Protein AF-A0A4R4ZH90-F1 (afdb_monomer)

Radius of gyration: 15.87 Å; Cα contacts (8 Å, |Δi|>4): 261; chains: 1; bounding box: 41×36×39 Å

Foldseek 3Di:
DVVCVQLVPDQFAAADPVDPPPRVRTDDDQVSLVSVLCCLVPPDDPVSSCVQQVVQQVDDQADLLQDGQCFQCNVQHDDDKRKDKDKADQFQHAPDGPDDDHDRDDDHSPPQWIKIWMWIDHPNDTQTDTDTHHHPQHPVNVRVVNSVVSNVVVVVVD

Sequence (158 aa):
GRMVRRAGLRETGPPPADKPGFWGYTALSAEDVVRTYRYLLEKAPKGHREFVLAQLRKSTRCGTDGFDQTFGIPRALERPWAVKQGWSGFGDVPAVPCRGNVRAASAPLGIGRPVLHTTGLVGERIVVVLTLQPAGTPFGVASARLTALTKQVDRAAG

Structure (mmCIF, N/CA/C/O backbone):
data_AF-A0A4R4ZH90-F1
#
_entry.id   AF-A0A4R4ZH90-F1
#
loop_
_atom_site.group_PDB
_atom_site.id
_atom_site.type_symbol
_atom_site.label_atom_id
_atom_site.label_alt_id
_atom_site.label_comp_id
_atom_site.label_asym_id
_atom_site.label_entity_id
_atom_site.label_seq_id
_atom_site.pdbx_PDB_ins_code
_atom_site.Cartn_x
_atom_site.Cartn_y
_atom_site.Cartn_z
_atom_site.occupancy
_atom_site.B_iso_or_equiv
_atom_site.auth_seq_id
_atom_site.auth_comp_id
_atom_site.auth_asym_id
_atom_site.auth_atom_id
_atom_site.pdbx_PDB_model_num
ATOM 1 N N . GLY A 1 1 ? 0.539 -17.268 13.640 1.00 79.94 1 GLY A N 1
ATOM 2 C CA . GLY A 1 1 ? 1.270 -16.248 14.434 1.00 79.94 1 GLY A CA 1
ATOM 3 C C . GLY A 1 1 ? 0.339 -15.476 15.365 1.00 79.94 1 GLY A C 1
ATOM 4 O O . GLY A 1 1 ? -0.865 -15.478 15.141 1.00 79.94 1 GLY A O 1
ATOM 5 N N . ARG A 1 2 ? 0.863 -14.806 16.407 1.00 90.75 2 ARG A N 1
ATOM 6 C CA . ARG A 1 2 ? 0.053 -14.061 17.405 1.00 90.75 2 ARG A CA 1
ATOM 7 C C . ARG A 1 2 ? -0.922 -13.063 16.764 1.00 90.75 2 ARG A C 1
ATOM 9 O O . ARG A 1 2 ? -2.088 -13.031 17.144 1.00 90.75 2 ARG A O 1
ATOM 16 N N . MET A 1 3 ? -0.449 -12.277 15.795 1.00 92.88 3 MET A N 1
ATOM 17 C CA . MET A 1 3 ? -1.271 -11.256 15.133 1.00 92.88 3 MET A CA 1
ATOM 18 C C . MET A 1 3 ? -2.293 -11.835 14.156 1.00 92.88 3 MET A C 1
ATOM 20 O O . MET A 1 3 ? -3.393 -11.304 14.102 1.00 92.88 3 MET A O 1
ATOM 24 N N . VAL A 1 4 ? -1.988 -12.958 13.492 1.00 94.31 4 VAL A N 1
ATOM 25 C CA . VAL A 1 4 ? -2.953 -13.687 12.645 1.00 94.31 4 VAL A CA 1
ATOM 26 C C . VAL A 1 4 ? -4.233 -13.972 13.432 1.00 94.31 4 VAL A C 1
ATOM 28 O O . VAL A 1 4 ? -5.314 -13.578 13.016 1.00 94.31 4 VAL A O 1
ATOM 31 N N . ARG A 1 5 ? -4.108 -14.532 14.643 1.00 94.75 5 ARG A N 1
ATOM 32 C CA . ARG A 1 5 ? -5.268 -14.791 15.510 1.00 94.75 5 ARG A CA 1
ATOM 33 C C . ARG A 1 5 ? -5.933 -13.509 16.017 1.00 94.75 5 ARG A C 1
ATOM 35 O O . ARG A 1 5 ? -7.151 -13.408 15.979 1.00 94.75 5 ARG A O 1
ATOM 42 N N . ARG A 1 6 ? -5.152 -12.526 16.486 1.00 95.31 6 ARG A N 1
ATOM 43 C CA . ARG A 1 6 ? -5.699 -11.283 17.073 1.00 95.31 6 ARG A CA 1
ATOM 44 C C . ARG A 1 6 ? -6.473 -10.423 16.069 1.00 95.31 6 ARG A C 1
ATOM 46 O O . ARG A 1 6 ? -7.489 -9.847 16.440 1.00 95.31 6 ARG A O 1
ATOM 53 N N . ALA A 1 7 ? -5.995 -10.334 14.830 1.00 96.25 7 ALA A N 1
ATOM 54 C CA . ALA A 1 7 ? -6.637 -9.564 13.766 1.00 96.25 7 ALA A CA 1
ATOM 55 C C . ALA A 1 7 ? -7.601 -10.406 12.905 1.00 96.25 7 ALA A C 1
ATOM 57 O O . ALA A 1 7 ? -8.254 -9.862 12.021 1.00 96.25 7 ALA A O 1
ATOM 58 N N . GLY A 1 8 ? -7.722 -11.712 13.174 1.00 96.62 8 GLY A N 1
ATOM 59 C CA . GLY A 1 8 ? -8.619 -12.611 12.442 1.00 96.62 8 GLY A CA 1
ATOM 60 C C . GLY A 1 8 ? -8.186 -12.885 11.000 1.00 96.62 8 GLY A C 1
ATOM 61 O O . GLY A 1 8 ? -9.043 -13.122 10.155 1.00 96.62 8 GLY A O 1
ATOM 62 N N . LEU A 1 9 ? -6.883 -12.820 10.720 1.00 97.06 9 LEU A N 1
ATOM 63 C CA . LEU A 1 9 ? -6.314 -13.038 9.389 1.00 97.06 9 LEU A CA 1
ATOM 64 C C . LEU A 1 9 ? -6.454 -14.514 8.997 1.00 97.06 9 LEU A C 1
ATOM 66 O O . LEU A 1 9 ? -6.219 -15.392 9.832 1.00 97.06 9 LEU A O 1
ATOM 70 N N . ARG A 1 10 ? -6.838 -14.781 7.749 1.00 95.69 10 ARG A N 1
ATOM 71 C CA . ARG A 1 10 ? -7.135 -16.137 7.254 1.00 95.69 10 ARG A CA 1
ATOM 72 C C . ARG A 1 10 ? -6.174 -16.620 6.177 1.00 95.69 10 ARG A C 1
ATOM 74 O O . ARG A 1 10 ? -5.925 -17.814 6.087 1.00 95.69 10 ARG A O 1
ATOM 81 N N . GLU A 1 11 ? -5.639 -15.700 5.390 1.00 95.44 11 GLU A N 1
ATOM 82 C CA . GLU A 1 11 ? -4.850 -15.978 4.187 1.00 95.44 11 GLU A CA 1
ATOM 83 C C . GLU A 1 11 ? -3.385 -15.541 4.355 1.00 95.44 11 GLU A C 1
ATOM 85 O O . GLU A 1 11 ? -2.517 -15.908 3.567 1.00 95.44 11 GLU A O 1
ATOM 90 N N . THR A 1 12 ? -3.089 -14.786 5.415 1.00 93.88 12 THR A N 1
ATOM 91 C CA . THR A 1 12 ? -1.740 -14.340 5.757 1.00 93.88 12 THR A CA 1
ATOM 92 C C . THR A 1 12 ? -0.879 -15.521 6.197 1.00 93.88 12 THR A C 1
ATOM 94 O O . THR A 1 12 ? -1.092 -16.100 7.269 1.00 93.88 12 THR A O 1
ATOM 97 N N . GLY A 1 13 ? 0.131 -15.840 5.392 1.00 90.25 13 GLY A N 1
ATOM 98 C CA . GLY A 1 13 ? 1.071 -16.936 5.624 1.00 90.25 13 GLY A CA 1
ATOM 99 C C . GLY A 1 13 ? 2.467 -16.439 6.007 1.00 90.25 13 GLY A C 1
ATOM 100 O O . GLY A 1 13 ? 2.836 -15.320 5.649 1.00 90.25 13 GLY A O 1
ATOM 101 N N . PRO A 1 14 ? 3.269 -17.241 6.732 1.00 89.69 14 PRO A N 1
ATOM 102 C CA . PRO A 1 14 ? 4.675 -16.912 6.955 1.00 89.69 14 PRO A CA 1
ATOM 103 C C . PRO A 1 14 ? 5.440 -16.839 5.616 1.00 89.69 14 PRO A C 1
ATOM 105 O O . PRO A 1 14 ? 4.948 -17.341 4.603 1.00 89.69 14 PRO A O 1
ATOM 108 N N . PRO A 1 15 ? 6.654 -16.258 5.600 1.00 86.31 15 PRO A N 1
ATOM 109 C CA . PRO A 1 15 ? 7.571 -16.409 4.474 1.00 86.31 15 PRO A CA 1
ATOM 110 C C . PRO A 1 15 ? 7.774 -17.885 4.088 1.00 86.31 15 PRO A C 1
ATOM 112 O O . PRO A 1 15 ? 7.621 -18.756 4.953 1.00 86.31 15 PRO A O 1
ATOM 115 N N . PRO A 1 16 ? 8.157 -18.174 2.828 1.00 85.56 16 PRO A N 1
ATOM 116 C CA . PRO A 1 16 ? 8.507 -19.521 2.390 1.00 85.56 16 PRO A CA 1
ATOM 117 C C . PRO A 1 16 ? 9.479 -20.215 3.352 1.00 85.56 16 PRO A C 1
ATOM 119 O O . PRO A 1 16 ? 10.396 -19.586 3.883 1.00 85.56 16 PRO A O 1
ATOM 122 N N . ALA A 1 17 ? 9.273 -21.515 3.584 1.00 87.81 17 ALA A N 1
ATOM 123 C CA . ALA A 1 17 ? 10.033 -22.282 4.574 1.00 87.81 17 ALA A CA 1
ATOM 124 C C . ALA A 1 17 ? 11.541 -22.346 4.265 1.00 87.81 17 ALA A C 1
ATOM 126 O O . ALA A 1 17 ? 12.351 -22.418 5.183 1.00 87.81 17 ALA A O 1
ATOM 127 N N . ASP A 1 18 ? 11.911 -22.266 2.985 1.00 88.31 18 ASP A N 1
ATOM 128 C CA . ASP A 1 18 ? 13.291 -22.192 2.493 1.00 88.31 18 ASP A CA 1
ATOM 129 C C . ASP A 1 18 ? 13.925 -20.796 2.663 1.00 88.31 18 ASP A C 1
ATOM 131 O O . ASP A 1 18 ? 15.111 -20.619 2.392 1.00 88.31 18 ASP A O 1
ATOM 135 N N . LYS A 1 19 ? 13.153 -19.794 3.109 1.00 81.94 19 LYS A N 1
ATOM 136 C CA . LYS A 1 19 ? 13.592 -18.406 3.336 1.00 81.94 19 LYS A CA 1
ATOM 137 C C . LYS A 1 19 ? 13.142 -17.889 4.711 1.00 81.94 19 LYS A C 1
ATOM 139 O O . LYS A 1 19 ? 12.425 -16.882 4.802 1.00 81.94 19 LYS A O 1
ATOM 144 N N . PRO A 1 20 ? 13.551 -18.542 5.814 1.00 79.56 20 PRO A N 1
ATOM 145 C CA . PRO A 1 20 ? 13.201 -18.085 7.152 1.00 79.56 20 PRO A CA 1
ATOM 146 C C . PRO A 1 20 ? 13.744 -16.668 7.395 1.00 79.56 20 PRO A C 1
ATOM 148 O O . PRO A 1 20 ? 14.853 -16.328 6.994 1.00 79.56 20 PRO A O 1
ATOM 151 N N . GLY A 1 21 ? 12.946 -15.812 8.035 1.00 81.31 21 GLY A N 1
ATOM 152 C CA . GLY A 1 21 ? 13.322 -14.421 8.327 1.00 81.31 21 GLY A CA 1
ATOM 153 C C . GLY A 1 21 ? 13.081 -13.417 7.190 1.00 81.31 21 GLY A C 1
ATOM 154 O O . GLY A 1 21 ? 13.083 -12.213 7.449 1.00 81.31 21 GLY A O 1
ATOM 155 N N . PHE A 1 22 ? 12.765 -13.868 5.969 1.00 82.50 22 PHE A N 1
ATOM 156 C CA . PHE A 1 22 ? 12.420 -12.995 4.838 1.00 82.50 22 PHE A CA 1
ATOM 157 C C . PHE A 1 22 ? 10.975 -12.496 4.942 1.00 82.50 22 PHE A C 1
ATOM 159 O O . PHE A 1 22 ? 10.122 -12.791 4.113 1.00 82.50 22 PHE A O 1
ATOM 166 N N . TRP A 1 23 ? 10.678 -11.717 5.982 1.00 82.88 23 TRP A N 1
ATOM 167 C CA . TRP A 1 23 ? 9.332 -11.214 6.284 1.00 82.88 23 TRP A CA 1
ATOM 168 C C . TRP A 1 23 ? 8.673 -10.455 5.119 1.00 82.88 23 TRP A C 1
ATOM 170 O O . TRP A 1 23 ? 7.447 -10.446 5.031 1.00 82.88 23 TRP A O 1
ATOM 180 N N . GLY A 1 24 ? 9.451 -9.881 4.192 1.00 80.38 24 GLY A N 1
ATOM 181 C CA . GLY A 1 24 ? 8.934 -9.272 2.959 1.00 80.38 24 GLY A CA 1
ATOM 182 C C . GLY A 1 24 ? 8.211 -10.251 2.020 1.00 80.38 24 GLY A C 1
ATOM 183 O O . GLY A 1 24 ? 7.477 -9.815 1.143 1.00 80.38 24 GLY A O 1
ATOM 184 N N . TYR A 1 25 ? 8.381 -11.560 2.225 1.00 84.31 25 TYR A N 1
ATOM 185 C CA . TYR A 1 25 ? 7.766 -12.643 1.451 1.00 84.31 25 TYR A CA 1
ATOM 186 C C . TYR A 1 25 ? 6.533 -13.222 2.160 1.00 84.31 25 TYR A C 1
ATOM 188 O O . TYR A 1 25 ? 6.005 -14.252 1.746 1.00 84.31 25 TYR A O 1
ATOM 196 N N . THR A 1 26 ? 6.093 -12.597 3.255 1.00 88.81 26 THR A N 1
ATOM 197 C CA . THR A 1 26 ? 4.833 -12.944 3.9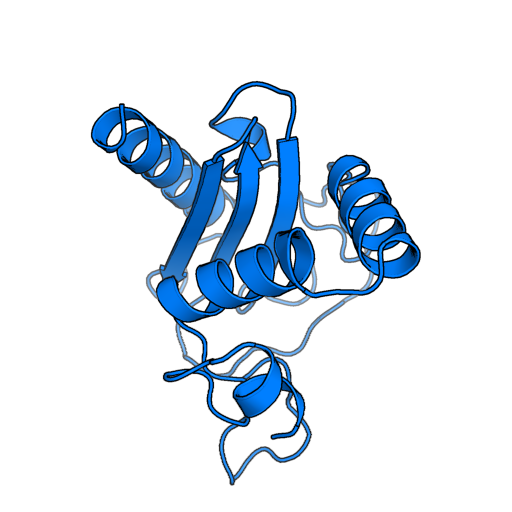23 1.00 88.81 26 THR A CA 1
ATOM 198 C C . THR A 1 26 ? 3.709 -12.869 2.895 1.00 88.81 26 THR A C 1
ATOM 200 O O . THR A 1 26 ? 3.483 -11.813 2.300 1.00 88.81 26 THR A O 1
ATOM 203 N N . ALA A 1 27 ? 3.007 -13.981 2.683 1.00 89.31 27 ALA A N 1
ATOM 204 C CA . ALA A 1 27 ? 1.840 -13.992 1.815 1.00 89.31 27 ALA A CA 1
ATOM 205 C C . ALA A 1 27 ? 0.748 -13.109 2.431 1.00 89.31 27 ALA A C 1
ATOM 207 O O . ALA A 1 27 ? 0.504 -13.176 3.637 1.00 89.31 27 ALA A O 1
ATOM 208 N N . LEU A 1 28 ? 0.097 -12.288 1.610 1.00 90.94 28 LEU A N 1
ATOM 209 C CA . LEU A 1 28 ? -1.001 -11.421 2.024 1.00 90.94 28 LEU A CA 1
ATOM 210 C C . LEU A 1 28 ? -2.144 -11.474 1.011 1.00 90.94 28 LEU A C 1
ATOM 212 O O . LEU A 1 28 ? -1.929 -11.746 -0.170 1.00 90.94 28 LEU A O 1
ATOM 216 N N . SER A 1 29 ? -3.342 -11.129 1.470 1.00 96.25 29 SER A N 1
ATOM 217 C CA . SER A 1 29 ? -4.509 -10.918 0.622 1.00 96.25 29 SER A CA 1
ATOM 218 C C . SER A 1 29 ? -5.136 -9.555 0.872 1.00 96.25 29 SER A C 1
ATOM 220 O O . SER A 1 29 ? -4.896 -8.916 1.901 1.00 96.25 29 SER A O 1
ATOM 222 N N . ALA A 1 30 ? -5.966 -9.101 -0.069 1.00 97.25 30 ALA A N 1
ATOM 223 C CA . ALA A 1 30 ? -6.678 -7.843 0.103 1.00 97.25 30 ALA A CA 1
ATOM 224 C C . ALA A 1 30 ? -7.624 -7.898 1.316 1.00 97.25 30 ALA A C 1
ATOM 226 O O . ALA A 1 30 ? -7.689 -6.941 2.088 1.00 97.25 30 ALA A O 1
ATOM 227 N N . GLU A 1 31 ? -8.294 -9.035 1.527 1.00 98.06 31 GLU A N 1
ATOM 228 C CA . GLU A 1 31 ? -9.212 -9.229 2.650 1.00 98.06 31 GLU A CA 1
ATOM 229 C C . GLU A 1 31 ? -8.487 -9.143 4.001 1.00 98.06 31 GLU A C 1
ATOM 231 O O . GLU A 1 31 ? -8.946 -8.456 4.914 1.00 98.06 31 GLU A O 1
ATOM 236 N N . ASP A 1 32 ? -7.316 -9.765 4.135 1.00 98.25 32 ASP A N 1
ATOM 237 C CA . ASP A 1 32 ? -6.548 -9.725 5.381 1.00 98.25 32 ASP A CA 1
ATOM 238 C C . ASP A 1 32 ? -5.923 -8.355 5.664 1.00 98.25 32 ASP A C 1
ATOM 240 O O . ASP A 1 32 ? -5.829 -7.932 6.824 1.00 98.25 32 ASP A O 1
ATOM 244 N N . VAL A 1 33 ? -5.553 -7.605 4.624 1.00 98.00 33 VAL A N 1
ATOM 245 C CA . VAL A 1 33 ? -5.158 -6.202 4.794 1.00 98.00 33 VAL A CA 1
ATOM 246 C C . VAL A 1 33 ? -6.350 -5.382 5.300 1.00 98.00 33 VAL A C 1
ATOM 248 O O . VAL A 1 33 ? -6.192 -4.616 6.254 1.00 98.00 33 VAL A O 1
ATOM 251 N N . VAL A 1 34 ? -7.558 -5.581 4.756 1.00 98.31 34 VAL A N 1
ATOM 252 C CA . VAL A 1 34 ? -8.781 -4.939 5.276 1.00 98.31 34 VAL A CA 1
ATOM 253 C C . VAL A 1 34 ? -9.020 -5.318 6.740 1.00 98.31 34 VAL A C 1
ATOM 255 O O . VAL A 1 34 ? -9.253 -4.436 7.568 1.00 98.31 34 VAL A O 1
ATOM 258 N N . ARG A 1 35 ? -8.903 -6.603 7.100 1.00 98.50 35 ARG A N 1
ATOM 259 C CA . ARG A 1 35 ? -9.022 -7.069 8.495 1.00 98.50 35 ARG A CA 1
ATOM 260 C C . ARG A 1 35 ? -7.992 -6.420 9.416 1.00 98.50 35 ARG A C 1
ATOM 262 O O . ARG A 1 35 ? -8.316 -6.088 10.554 1.00 98.50 35 ARG A O 1
ATOM 269 N N . THR A 1 36 ? -6.780 -6.176 8.924 1.00 97.94 36 THR A N 1
ATOM 270 C CA . THR A 1 36 ? -5.741 -5.461 9.677 1.00 97.94 36 THR A CA 1
ATOM 271 C C . THR A 1 36 ? -6.148 -4.015 9.966 1.00 97.94 36 THR A C 1
ATOM 273 O O . THR A 1 36 ? -6.031 -3.572 11.111 1.00 97.94 36 THR A O 1
ATOM 276 N N . TYR A 1 37 ? -6.683 -3.289 8.976 1.00 98.31 37 TYR A N 1
ATOM 277 C CA . TYR A 1 37 ? -7.223 -1.941 9.196 1.00 98.31 37 TYR A CA 1
ATOM 278 C C . TYR A 1 37 ? -8.427 -1.949 10.145 1.00 98.31 37 TYR A C 1
ATOM 280 O O . TYR A 1 37 ? -8.473 -1.120 11.049 1.00 98.31 37 TYR A O 1
ATOM 288 N N . ARG A 1 38 ? -9.353 -2.908 10.019 1.00 98.38 38 ARG A N 1
ATOM 289 C CA . ARG A 1 38 ? -10.479 -3.060 10.961 1.00 98.38 38 ARG A CA 1
ATOM 290 C C . ARG A 1 38 ? -10.002 -3.320 12.385 1.00 98.38 38 ARG A C 1
ATOM 292 O O . ARG A 1 38 ? -10.430 -2.637 13.305 1.00 98.38 38 ARG A O 1
ATOM 299 N N . TYR A 1 39 ? -9.042 -4.225 12.580 1.00 98.38 39 TYR A N 1
ATOM 300 C CA . TYR A 1 39 ? -8.428 -4.438 13.892 1.00 98.38 39 TYR A CA 1
ATOM 301 C C . TYR A 1 39 ? -7.824 -3.141 14.447 1.00 98.38 39 TYR A C 1
ATOM 303 O O . TYR A 1 39 ? -8.054 -2.809 15.610 1.00 98.38 39 TYR A O 1
ATOM 311 N N . LEU A 1 40 ? -7.076 -2.397 13.626 1.00 98.00 40 LEU A N 1
ATOM 312 C CA . LEU A 1 40 ? -6.493 -1.118 14.028 1.00 98.00 40 LEU A CA 1
ATOM 313 C C . LEU A 1 40 ? -7.570 -0.110 14.447 1.00 98.00 40 LEU A C 1
ATOM 315 O O . LEU A 1 40 ? -7.396 0.580 15.447 1.00 98.00 40 LEU A O 1
ATOM 319 N N . LEU A 1 41 ? -8.659 -0.021 13.685 1.00 98.06 41 LEU A N 1
ATOM 320 C CA . LEU A 1 41 ? -9.730 0.944 13.899 1.00 98.06 41 LEU A CA 1
ATOM 321 C C . LEU A 1 41 ? -10.625 0.590 15.084 1.00 98.06 41 LEU A C 1
ATOM 323 O O . LEU A 1 41 ? -11.009 1.485 15.829 1.00 98.06 41 LEU A O 1
ATOM 327 N N . GLU A 1 42 ? -10.930 -0.686 15.279 1.00 97.69 42 GLU A N 1
ATOM 328 C CA . GLU A 1 42 ? -11.998 -1.127 16.180 1.00 97.69 42 GLU A CA 1
ATOM 329 C C . GLU A 1 42 ? -11.470 -1.737 17.483 1.00 97.69 42 GLU A C 1
ATOM 331 O O . GLU A 1 42 ? -12.140 -1.667 18.508 1.00 97.69 42 GLU A O 1
ATOM 336 N N . LYS A 1 43 ? -10.281 -2.358 17.459 1.00 98.06 43 LYS A N 1
ATOM 337 C CA . LYS A 1 43 ? -9.813 -3.236 18.549 1.00 98.06 43 LYS A CA 1
ATOM 338 C C . LYS A 1 43 ? -8.466 -2.843 19.144 1.00 98.06 43 LYS A C 1
ATOM 340 O O . LYS A 1 43 ? -8.185 -3.187 20.291 1.00 98.06 43 LYS A O 1
ATOM 345 N N . ALA A 1 44 ? -7.599 -2.176 18.385 1.00 97.69 44 ALA A N 1
ATOM 346 C CA . ALA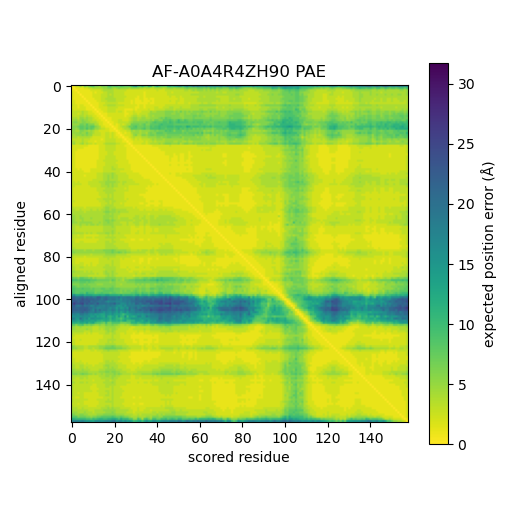 A 1 44 ? -6.300 -1.759 18.895 1.00 97.69 44 ALA A CA 1
ATOM 347 C C . ALA A 1 44 ? -6.453 -0.698 20.005 1.00 97.69 44 ALA A C 1
ATOM 349 O O . ALA A 1 44 ? -7.361 0.133 19.934 1.00 97.69 44 ALA A O 1
ATOM 350 N N . PRO A 1 45 ? -5.545 -0.663 21.003 1.00 98.06 45 PRO A N 1
ATOM 351 C CA . PRO A 1 45 ? -5.527 0.407 21.996 1.00 98.06 45 PRO A CA 1
ATOM 352 C C . PRO A 1 45 ? -5.530 1.786 21.331 1.00 98.06 45 PRO A C 1
ATOM 354 O O . PRO A 1 45 ? -4.790 2.010 20.368 1.00 98.06 45 PRO A O 1
ATOM 357 N N . LYS A 1 46 ? -6.333 2.718 21.862 1.00 98.12 46 LYS A N 1
ATOM 358 C CA . LYS A 1 46 ? -6.567 4.046 21.267 1.00 98.12 46 LYS A CA 1
ATOM 359 C C . LYS A 1 46 ? -5.266 4.759 20.879 1.00 98.12 46 LYS A C 1
ATOM 361 O O . LYS A 1 46 ? -5.144 5.188 19.736 1.00 98.12 46 LYS A O 1
ATOM 366 N N . GLY A 1 47 ? -4.276 4.790 21.775 1.00 98.50 47 GLY A N 1
ATOM 367 C CA . GLY A 1 47 ? -2.982 5.428 21.506 1.00 98.50 47 GLY A CA 1
ATOM 368 C C . GLY A 1 47 ? -2.207 4.794 20.343 1.00 98.50 47 GLY A C 1
ATOM 369 O O . GLY A 1 47 ? -1.597 5.505 19.551 1.00 98.50 47 GLY A O 1
ATOM 370 N N . HIS A 1 48 ? -2.279 3.469 20.165 1.00 98.12 48 HIS A N 1
ATOM 371 C CA . HIS A 1 48 ? -1.645 2.794 19.025 1.00 98.12 48 HIS A CA 1
ATOM 372 C C . HIS A 1 48 ? -2.357 3.126 17.713 1.00 98.12 48 HIS A C 1
ATOM 374 O O . HIS A 1 48 ? -1.702 3.420 16.714 1.00 98.12 48 HIS A O 1
ATOM 380 N N . ARG A 1 49 ? -3.697 3.104 17.718 1.00 98.31 49 ARG A N 1
ATOM 381 C CA . ARG A 1 49 ? -4.515 3.494 16.563 1.00 98.31 49 ARG A CA 1
ATOM 382 C C . ARG A 1 49 ? -4.191 4.917 16.125 1.00 98.31 49 ARG A C 1
ATOM 384 O O . ARG A 1 49 ? -3.908 5.149 14.953 1.00 98.31 49 ARG A O 1
ATOM 391 N N . GLU A 1 50 ? -4.198 5.855 17.064 1.00 98.38 50 GLU A N 1
ATOM 392 C CA . GLU A 1 50 ? -3.920 7.267 16.797 1.00 98.38 50 GL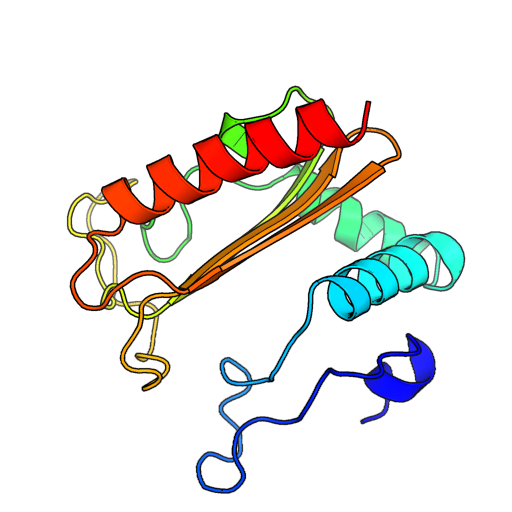U A CA 1
ATOM 393 C C . GLU A 1 50 ? -2.505 7.474 16.270 1.00 98.38 50 GLU A C 1
ATOM 395 O O . GLU A 1 50 ? -2.334 8.139 15.249 1.00 98.38 50 GLU A O 1
ATOM 400 N N . PHE A 1 51 ? -1.510 6.840 16.896 1.00 98.62 51 PHE A N 1
ATOM 401 C CA . PHE A 1 51 ? -0.128 6.913 16.441 1.00 98.62 51 PHE A CA 1
ATOM 402 C C . PHE A 1 51 ? 0.029 6.402 15.004 1.00 98.62 51 PHE A C 1
ATOM 404 O O . PHE A 1 51 ? 0.551 7.119 14.150 1.00 98.62 51 PHE A O 1
ATOM 411 N N . VAL A 1 52 ? -0.459 5.192 14.706 1.00 98.38 52 VAL A N 1
ATOM 412 C CA . VAL A 1 52 ? -0.327 4.595 13.368 1.00 98.38 52 VAL A CA 1
ATOM 413 C C . VAL A 1 52 ? -1.036 5.451 12.322 1.00 98.38 52 VAL A C 1
ATOM 415 O O . VAL A 1 52 ? -0.434 5.791 11.304 1.00 98.38 52 VAL A O 1
ATOM 418 N N . LEU A 1 53 ? -2.284 5.859 12.569 1.00 98.44 53 LEU A N 1
ATOM 419 C CA . LEU A 1 53 ? -3.025 6.690 11.618 1.00 98.44 53 LEU A CA 1
ATOM 420 C C . LEU A 1 53 ? -2.380 8.069 11.433 1.00 98.44 53 LEU A C 1
ATOM 422 O O . LEU A 1 53 ? -2.373 8.586 10.318 1.00 98.44 53 LEU A O 1
ATOM 426 N N . ALA A 1 54 ? -1.806 8.662 12.482 1.00 98.44 54 ALA A N 1
ATOM 427 C CA . ALA A 1 54 ? -1.064 9.914 12.367 1.00 98.44 54 ALA A CA 1
ATOM 428 C C . ALA A 1 54 ? 0.173 9.770 11.467 1.00 98.44 54 ALA A C 1
ATOM 430 O O . ALA A 1 54 ? 0.417 10.649 10.644 1.00 98.44 54 ALA A O 1
ATOM 431 N N . GLN A 1 55 ? 0.922 8.667 11.568 1.00 98.44 55 GLN A N 1
ATOM 432 C CA . GLN A 1 55 ? 2.073 8.419 10.690 1.00 98.44 55 GLN A CA 1
ATOM 433 C C . GLN A 1 55 ? 1.649 8.126 9.246 1.00 98.44 55 GLN A C 1
ATOM 435 O O . GLN A 1 55 ? 2.234 8.668 8.314 1.00 98.44 55 GLN A O 1
ATOM 440 N N . LEU A 1 56 ? 0.588 7.342 9.040 1.00 98.38 56 LEU A N 1
ATOM 441 C CA . LEU A 1 56 ? 0.065 7.049 7.699 1.00 98.38 56 LEU A CA 1
ATOM 442 C C . LEU A 1 56 ? -0.448 8.306 6.970 1.00 98.38 56 LEU A C 1
ATOM 444 O O . LEU A 1 56 ? -0.327 8.407 5.751 1.00 98.38 56 LEU A O 1
ATOM 448 N N . ARG A 1 57 ? -0.991 9.293 7.698 1.00 98.44 57 ARG A N 1
ATOM 449 C CA . ARG A 1 57 ? -1.370 10.607 7.134 1.00 98.44 57 ARG A CA 1
ATOM 450 C C . ARG A 1 57 ? -0.166 11.458 6.717 1.00 98.44 57 ARG A C 1
ATOM 452 O O . ARG A 1 57 ? -0.319 12.369 5.906 1.00 98.44 57 ARG A O 1
ATOM 459 N N . LYS A 1 58 ? 1.019 11.167 7.260 1.00 97.31 58 LYS A N 1
ATOM 460 C CA . LYS A 1 58 ? 2.288 11.843 6.955 1.00 97.31 58 LYS A CA 1
ATOM 461 C C . LYS A 1 58 ? 3.071 11.155 5.834 1.00 97.31 58 LYS A C 1
ATOM 463 O O . LYS A 1 58 ? 4.271 11.393 5.719 1.00 97.31 58 LYS A O 1
ATOM 468 N N . SER A 1 59 ? 2.438 10.298 5.025 1.00 96.62 59 SER A N 1
ATOM 469 C CA . SER A 1 59 ? 3.145 9.672 3.907 1.00 96.62 59 SER A CA 1
ATOM 470 C C . SER A 1 59 ? 3.753 10.744 2.991 1.00 96.62 59 SER A C 1
ATOM 472 O O . SER A 1 59 ? 3.143 11.777 2.697 1.00 96.62 59 SER A O 1
ATOM 474 N N . THR A 1 60 ? 5.000 10.517 2.592 1.00 95.25 60 THR A N 1
ATOM 475 C CA . THR A 1 60 ? 5.788 11.447 1.785 1.00 95.25 60 THR A CA 1
ATOM 476 C C . THR A 1 60 ? 5.849 10.982 0.342 1.00 95.25 60 THR A C 1
ATOM 478 O O . THR A 1 60 ? 5.770 9.790 0.057 1.00 95.25 60 THR A O 1
ATOM 481 N N . ARG A 1 61 ? 6.063 11.933 -0.574 1.00 95.50 61 ARG A N 1
ATOM 482 C CA . ARG A 1 61 ? 6.307 11.633 -1.988 1.00 95.50 61 ARG A CA 1
ATOM 483 C C . ARG A 1 61 ? 7.517 10.719 -2.179 1.00 95.50 61 ARG A C 1
ATOM 485 O O . ARG A 1 61 ? 7.416 9.740 -2.895 1.00 95.50 61 ARG A O 1
ATOM 492 N N . CYS A 1 62 ? 8.648 11.014 -1.543 1.00 94.56 62 CYS A N 1
ATOM 493 C CA . CYS A 1 62 ? 9.840 10.178 -1.677 1.00 94.56 62 CYS A CA 1
ATOM 494 C C . CYS A 1 62 ? 9.964 9.211 -0.507 1.00 94.56 62 CYS A C 1
ATOM 496 O O . CYS A 1 62 ? 9.917 9.637 0.653 1.00 94.56 62 CYS A O 1
ATOM 498 N N . GLY A 1 63 ? 10.173 7.934 -0.821 1.00 91.50 63 GLY A N 1
ATOM 499 C CA . GLY A 1 63 ? 10.656 6.960 0.146 1.00 91.50 63 GLY A CA 1
ATOM 500 C C . GLY A 1 63 ? 12.111 7.239 0.526 1.00 91.50 63 GLY A C 1
ATOM 501 O O . GLY A 1 63 ? 12.845 7.955 -0.164 1.00 91.50 63 GLY A O 1
ATOM 502 N N . THR A 1 64 ? 12.549 6.683 1.654 1.00 89.88 64 THR A N 1
ATOM 503 C CA . THR A 1 64 ? 13.967 6.715 2.057 1.00 89.88 64 THR A CA 1
ATOM 504 C C . THR A 1 64 ? 14.855 5.922 1.098 1.00 89.88 64 THR A C 1
ATOM 506 O O . THR A 1 64 ? 16.043 6.204 1.003 1.00 89.88 64 THR A O 1
ATOM 509 N N . ASP A 1 65 ? 14.250 4.984 0.371 1.00 87.94 65 ASP A N 1
ATOM 510 C CA . ASP A 1 65 ? 14.805 4.193 -0.731 1.00 87.94 65 ASP A CA 1
ATOM 511 C C . ASP A 1 65 ? 14.958 4.973 -2.049 1.00 87.94 65 ASP A C 1
ATOM 513 O O . ASP A 1 65 ? 15.523 4.467 -3.013 1.00 87.94 65 ASP A O 1
ATOM 517 N N . GLY A 1 66 ? 14.441 6.203 -2.116 1.00 92.25 66 GLY A N 1
ATOM 518 C CA . GLY A 1 66 ? 14.492 7.023 -3.318 1.00 92.25 66 GLY A CA 1
ATOM 519 C C . GLY A 1 66 ? 13.360 6.804 -4.312 1.00 92.25 66 GLY A C 1
ATOM 520 O O . GLY A 1 66 ? 13.269 7.571 -5.269 1.00 92.25 66 GLY A O 1
ATOM 521 N N . PHE A 1 67 ? 12.487 5.821 -4.106 1.00 94.00 67 PHE A N 1
ATOM 522 C CA . PHE A 1 67 ? 11.355 5.583 -4.997 1.00 94.00 67 PHE A CA 1
ATOM 523 C C . PHE A 1 67 ? 10.249 6.618 -4.752 1.00 94.00 67 PHE A C 1
ATOM 525 O O . PHE A 1 67 ? 9.984 7.011 -3.610 1.00 94.00 67 PHE A O 1
ATOM 532 N N . ASP A 1 68 ? 9.596 7.067 -5.828 1.00 95.69 68 ASP A N 1
ATOM 533 C CA . ASP A 1 68 ? 8.412 7.927 -5.729 1.00 95.69 68 ASP A CA 1
ATOM 534 C C . ASP A 1 68 ? 7.219 7.076 -5.266 1.00 95.69 68 ASP A C 1
ATOM 536 O O . ASP A 1 68 ? 6.808 6.137 -5.941 1.00 95.69 68 ASP A O 1
ATOM 540 N N . GLN A 1 69 ? 6.686 7.397 -4.091 1.00 96.56 69 GLN A N 1
ATOM 541 C CA . GLN A 1 69 ? 5.556 6.749 -3.425 1.00 96.56 69 GLN A CA 1
ATOM 542 C C . GLN A 1 69 ? 4.218 7.437 -3.770 1.00 96.56 69 GLN A C 1
ATOM 544 O O . GLN A 1 69 ? 3.181 7.143 -3.176 1.00 96.56 69 GLN A O 1
ATOM 549 N N . THR A 1 70 ? 4.199 8.362 -4.735 1.00 96.81 70 THR A N 1
ATOM 550 C CA . THR A 1 70 ? 2.994 9.091 -5.172 1.00 96.81 70 THR A CA 1
ATOM 551 C C . THR A 1 70 ? 2.244 8.326 -6.266 1.00 96.81 70 THR A C 1
ATOM 553 O O . THR A 1 70 ? 1.977 8.841 -7.351 1.00 96.81 70 THR A O 1
ATOM 556 N N . PHE A 1 71 ? 1.896 7.071 -5.989 1.00 98.31 71 PHE A N 1
ATOM 557 C CA . PHE A 1 71 ? 1.119 6.204 -6.878 1.00 98.31 71 PHE A CA 1
ATOM 558 C C . PHE A 1 71 ? -0.034 5.536 -6.126 1.00 98.31 71 PHE A C 1
ATOM 560 O O . PHE A 1 71 ? -0.037 5.450 -4.896 1.00 98.31 71 PHE A O 1
ATOM 567 N N . GLY A 1 72 ? -1.023 5.017 -6.855 1.00 98.69 72 GLY A N 1
ATOM 568 C CA . GLY A 1 72 ? -2.205 4.428 -6.231 1.00 98.69 72 GLY A CA 1
ATOM 569 C C . GLY A 1 72 ? -3.047 5.503 -5.545 1.00 98.69 72 GLY A C 1
ATOM 570 O O . GLY A 1 72 ? -3.237 6.568 -6.127 1.00 98.69 72 GLY A O 1
ATOM 571 N N . ILE A 1 73 ? -3.506 5.262 -4.310 1.00 98.75 73 ILE A N 1
ATOM 572 C CA . ILE A 1 73 ? -4.374 6.184 -3.551 1.00 98.75 73 ILE A CA 1
ATOM 573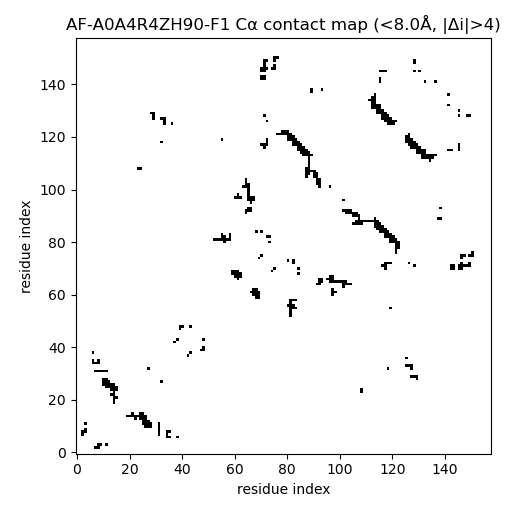 C C . ILE A 1 73 ? -3.864 7.643 -3.579 1.00 98.75 73 ILE A C 1
ATOM 575 O O . ILE A 1 73 ? -4.630 8.485 -4.043 1.00 98.75 73 ILE A O 1
ATOM 579 N N . PRO A 1 74 ? -2.597 7.968 -3.213 1.00 98.38 74 PRO A N 1
ATOM 580 C CA . PRO A 1 74 ? -2.060 9.335 -3.271 1.00 98.38 74 PRO A CA 1
ATOM 581 C C . PRO A 1 74 ? -2.270 10.108 -4.578 1.00 98.38 74 PRO A C 1
ATOM 583 O O . PRO A 1 74 ? -2.314 11.335 -4.555 1.00 98.38 74 PRO A O 1
ATOM 586 N N . ARG A 1 75 ? -2.328 9.408 -5.718 1.00 98.25 75 ARG A N 1
ATOM 587 C CA . ARG A 1 75 ? -2.460 10.005 -7.057 1.00 98.25 75 ARG A CA 1
ATOM 588 C C . ARG A 1 75 ? -3.845 9.792 -7.667 1.00 98.25 75 ARG A C 1
ATOM 590 O O . ARG A 1 75 ? -4.202 10.474 -8.627 1.00 98.25 75 ARG A O 1
ATOM 597 N N . ALA A 1 76 ? -4.589 8.814 -7.165 1.00 98.31 76 ALA A N 1
ATOM 598 C CA . ALA A 1 76 ? -5.880 8.413 -7.695 1.00 98.31 76 ALA A CA 1
ATOM 599 C C . ALA A 1 76 ? -7.043 9.137 -7.020 1.00 98.31 76 ALA A C 1
ATOM 601 O O . ALA A 1 76 ? -7.992 9.469 -7.723 1.00 98.31 76 ALA A O 1
ATOM 602 N N . LEU A 1 77 ? -6.967 9.346 -5.703 1.00 97.81 77 LEU A N 1
ATOM 603 C CA . LEU A 1 77 ? -8.104 9.716 -4.862 1.00 97.81 77 LEU A CA 1
ATOM 604 C C . LEU A 1 77 ? -7.827 11.001 -4.080 1.00 97.81 77 LEU A C 1
ATOM 606 O O . LEU A 1 77 ? -6.681 11.314 -3.744 1.00 97.81 77 LEU A O 1
ATOM 610 N N . GLU A 1 78 ? -8.894 11.733 -3.778 1.00 95.81 78 GLU A N 1
ATOM 611 C CA . GLU A 1 78 ? -8.809 12.980 -3.027 1.00 95.81 78 GLU A CA 1
ATOM 612 C C . GLU A 1 78 ? -8.519 12.746 -1.538 1.00 95.81 78 GLU A C 1
ATOM 614 O O . GLU A 1 78 ? -8.748 11.677 -0.966 1.00 95.81 78 GLU A O 1
ATOM 619 N N . 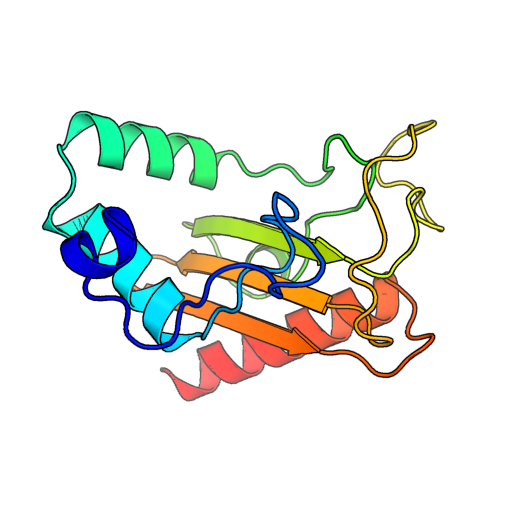ARG A 1 79 ? -7.958 13.774 -0.898 1.00 95.88 79 ARG A N 1
ATOM 620 C CA . ARG A 1 79 ? -7.767 13.818 0.556 1.00 95.88 79 ARG A CA 1
ATOM 621 C C . ARG A 1 79 ? -9.122 14.034 1.258 1.00 95.88 79 ARG A C 1
ATOM 623 O O . ARG A 1 79 ? -10.016 14.610 0.652 1.00 95.88 79 ARG A O 1
ATOM 630 N N . PRO A 1 80 ? -9.260 13.666 2.547 1.00 96.75 80 PRO A N 1
ATOM 631 C CA . PRO A 1 80 ? -8.227 13.142 3.441 1.00 96.75 80 PRO A CA 1
ATOM 632 C C . PRO A 1 80 ? -7.973 11.640 3.270 1.00 96.75 80 PRO A C 1
ATOM 634 O O . PRO A 1 80 ? -8.898 10.837 3.155 1.00 96.75 80 PRO A O 1
ATOM 637 N N . TRP A 1 81 ? -6.698 11.255 3.356 1.00 98.00 81 TRP A N 1
ATOM 638 C CA . TRP A 1 81 ? -6.280 9.856 3.354 1.00 98.00 81 TRP A CA 1
ATOM 639 C C . TRP A 1 81 ? -5.183 9.561 4.385 1.00 98.00 81 TRP A C 1
ATOM 641 O O . TRP A 1 81 ? -4.475 10.461 4.842 1.00 98.00 81 TRP A O 1
ATOM 651 N N . ALA A 1 82 ? -5.041 8.285 4.749 1.00 98.56 82 ALA A N 1
ATOM 652 C CA . ALA A 1 82 ? -3.962 7.739 5.576 1.00 98.56 82 ALA A CA 1
ATOM 653 C C . ALA A 1 82 ? -3.456 6.446 4.922 1.00 98.56 82 ALA A C 1
ATOM 655 O O . ALA A 1 82 ? -4.163 5.439 4.937 1.00 98.56 82 ALA A O 1
ATOM 656 N N . VAL A 1 83 ? -2.269 6.467 4.312 1.00 98.62 83 VAL A N 1
ATOM 657 C CA . VAL A 1 83 ? -1.888 5.464 3.300 1.00 98.62 83 VAL A CA 1
ATOM 658 C C . VAL A 1 83 ? -0.512 4.860 3.526 1.00 98.62 83 VAL A C 1
ATOM 660 O O . VAL A 1 83 ? 0.366 5.460 4.146 1.00 98.62 83 VAL A O 1
ATOM 663 N N . LYS A 1 84 ? -0.323 3.669 2.960 1.00 98.12 84 LYS A N 1
ATOM 664 C CA . LYS A 1 84 ? 0.968 3.008 2.842 1.00 98.12 84 LYS A CA 1
ATOM 665 C C . LYS A 1 84 ? 1.140 2.424 1.446 1.00 98.12 84 LYS A C 1
ATOM 667 O O . LYS A 1 84 ? 0.251 1.779 0.894 1.00 98.12 84 LYS A O 1
ATOM 672 N N . GLN A 1 85 ? 2.330 2.636 0.912 1.00 97.12 85 GLN A N 1
ATOM 673 C CA . GLN A 1 85 ? 2.780 2.101 -0.360 1.00 97.12 85 GLN A CA 1
ATOM 674 C C . GLN A 1 85 ? 3.745 0.948 -0.104 1.00 97.12 85 GLN A C 1
ATOM 676 O O . GLN A 1 85 ? 4.485 0.949 0.892 1.00 97.12 85 GLN A O 1
ATOM 681 N N . GLY A 1 86 ? 3.708 -0.049 -0.982 1.00 93.69 86 GLY A N 1
ATOM 682 C CA . GLY A 1 86 ? 4.589 -1.210 -0.943 1.00 93.69 86 GLY A CA 1
ATOM 683 C C . GLY A 1 86 ? 5.017 -1.594 -2.348 1.00 93.69 86 GLY A C 1
ATOM 684 O O . GLY A 1 86 ? 4.204 -1.573 -3.272 1.00 93.69 86 GLY A O 1
ATOM 685 N N . TRP A 1 87 ? 6.292 -1.924 -2.510 1.00 93.19 87 TRP A N 1
ATOM 686 C CA . TRP A 1 87 ? 6.851 -2.327 -3.789 1.00 93.19 87 TRP A CA 1
ATOM 687 C C . TRP A 1 87 ? 7.992 -3.327 -3.589 1.00 93.19 87 TRP A C 1
ATOM 689 O O . TRP A 1 87 ? 8.614 -3.363 -2.529 1.00 93.19 87 TRP A O 1
ATOM 699 N N . SER A 1 88 ? 8.254 -4.146 -4.606 1.00 90.06 88 SER A N 1
ATOM 700 C CA . SER A 1 88 ? 9.504 -4.900 -4.744 1.00 90.06 88 SER A CA 1
ATOM 701 C C . SER A 1 88 ? 9.681 -5.408 -6.177 1.00 90.06 88 SER A C 1
ATOM 703 O O . SER A 1 88 ? 8.735 -5.410 -6.965 1.00 90.06 88 SER A O 1
ATOM 705 N N . GLY A 1 89 ? 10.890 -5.859 -6.515 1.00 88.62 89 GLY A N 1
ATOM 706 C CA . GLY A 1 89 ? 11.220 -6.428 -7.822 1.00 88.62 89 GLY A CA 1
ATOM 707 C C . GLY A 1 89 ? 11.530 -5.383 -8.895 1.00 88.62 89 GLY A C 1
ATOM 708 O O . GLY A 1 89 ? 11.434 -5.695 -10.076 1.00 88.62 89 GLY A O 1
ATOM 709 N N . PHE A 1 90 ? 11.901 -4.161 -8.493 1.00 88.75 90 PHE A N 1
ATOM 710 C CA . PHE A 1 90 ? 12.300 -3.066 -9.391 1.00 88.75 90 PHE A CA 1
ATOM 711 C C . PHE A 1 90 ? 13.782 -2.676 -9.248 1.00 88.75 90 PHE A C 1
ATOM 713 O O . PHE A 1 90 ? 14.182 -1.605 -9.697 1.00 88.75 90 PHE A O 1
ATOM 720 N N . GLY A 1 91 ? 14.588 -3.551 -8.636 1.00 85.69 91 GLY A N 1
ATOM 721 C CA . GLY A 1 91 ? 15.962 -3.247 -8.238 1.00 85.69 91 GLY A CA 1
ATOM 722 C C . GLY A 1 91 ? 16.023 -2.346 -7.005 1.00 85.69 91 GLY A C 1
ATOM 723 O O . GLY A 1 91 ? 14.995 -1.959 -6.454 1.00 85.69 91 GLY A O 1
ATOM 724 N N . ASP A 1 92 ? 17.239 -2.022 -6.579 1.00 82.38 92 ASP A N 1
ATOM 725 C CA . ASP A 1 92 ? 17.456 -1.307 -5.317 1.00 82.38 92 ASP A CA 1
ATOM 726 C C . ASP A 1 92 ? 17.598 0.201 -5.486 1.00 82.38 92 ASP A C 1
ATOM 728 O O . ASP A 1 92 ? 17.482 0.944 -4.514 1.00 82.38 92 ASP A O 1
ATOM 732 N N . VAL A 1 93 ? 17.838 0.644 -6.720 1.00 84.88 93 VAL A N 1
ATOM 733 C CA . VAL A 1 93 ? 17.939 2.049 -7.102 1.00 84.88 93 VAL A CA 1
ATOM 734 C C . VAL A 1 93 ? 16.881 2.315 -8.173 1.00 84.88 93 VAL A C 1
ATOM 736 O O . VAL A 1 93 ? 16.863 1.622 -9.194 1.00 84.88 93 VAL A O 1
ATOM 739 N N . PRO A 1 94 ? 15.991 3.299 -7.977 1.00 88.25 94 PRO A N 1
ATOM 740 C CA . PRO A 1 94 ? 15.010 3.659 -8.987 1.00 88.25 94 PRO A CA 1
ATOM 741 C C . PRO A 1 94 ? 15.708 4.221 -10.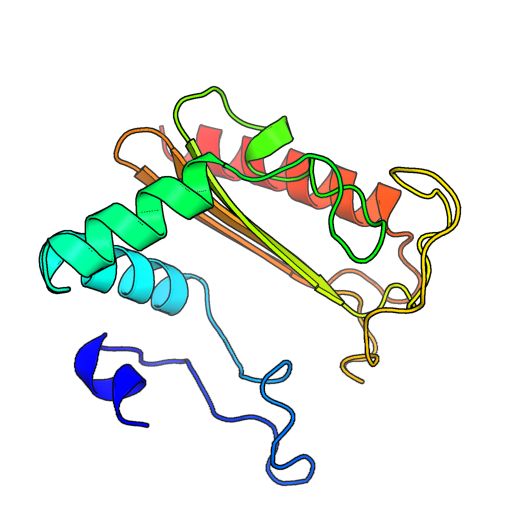230 1.00 88.25 94 PRO A C 1
ATOM 743 O O . PRO A 1 94 ? 16.586 5.075 -10.125 1.00 88.25 94 PRO A O 1
ATOM 746 N N . ALA A 1 95 ? 15.253 3.810 -11.416 1.00 87.19 95 ALA A N 1
ATOM 747 C CA . ALA A 1 95 ? 15.752 4.350 -12.686 1.00 87.19 95 ALA A CA 1
ATOM 748 C C . ALA A 1 95 ? 15.573 5.878 -12.797 1.00 87.19 95 ALA A C 1
ATOM 750 O O . ALA A 1 95 ? 16.368 6.556 -13.439 1.00 87.19 95 ALA A O 1
ATOM 751 N N . VAL A 1 96 ? 14.532 6.416 -12.154 1.00 88.56 96 VAL A N 1
ATOM 752 C CA . VAL A 1 96 ? 14.316 7.856 -11.983 1.00 88.56 96 VAL A CA 1
ATOM 753 C C . VAL A 1 96 ? 14.191 8.135 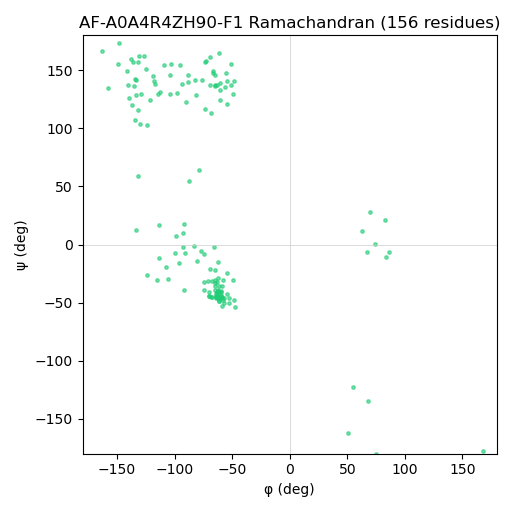-10.483 1.00 88.56 96 VAL A C 1
ATOM 755 O O . VAL A 1 96 ? 13.145 7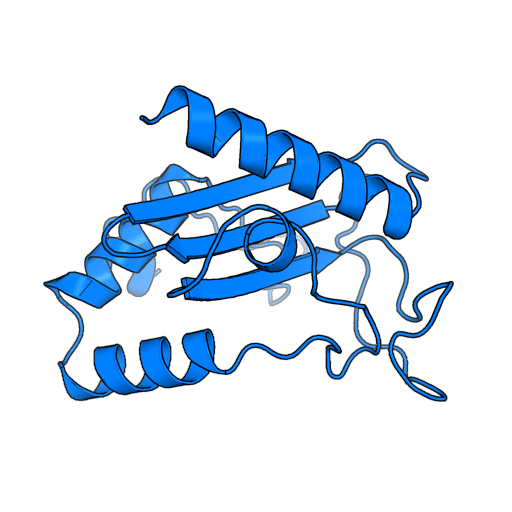.830 -9.901 1.00 88.56 96 VAL A O 1
ATOM 758 N N . PRO A 1 97 ? 15.238 8.673 -9.833 1.00 88.12 97 PRO A N 1
ATOM 759 C CA . PRO A 1 97 ? 15.196 8.984 -8.411 1.00 88.12 97 PRO A CA 1
ATOM 760 C C . PRO A 1 97 ? 14.147 10.041 -8.079 1.00 88.12 97 PRO A C 1
ATOM 762 O O . PRO A 1 97 ? 14.040 11.070 -8.742 1.00 88.12 97 PRO A O 1
ATOM 765 N N . CYS A 1 98 ? 13.405 9.819 -6.995 1.00 90.50 98 CYS A N 1
ATOM 766 C CA . CYS A 1 98 ? 12.457 10.801 -6.474 1.00 90.50 98 CYS A CA 1
ATOM 767 C C . CYS A 1 98 ? 13.165 12.045 -5.917 1.00 90.50 98 CYS A C 1
ATOM 769 O O . CYS A 1 98 ? 12.621 13.148 -5.965 1.00 90.50 98 CYS A O 1
ATOM 771 N N . ARG A 1 99 ? 14.381 11.871 -5.379 1.00 85.56 99 ARG A N 1
ATOM 772 C CA . ARG A 1 99 ? 15.257 12.954 -4.916 1.00 85.56 99 ARG A CA 1
ATOM 773 C C . ARG A 1 99 ? 16.715 12.500 -4.875 1.00 85.56 99 ARG A C 1
ATOM 775 O O . ARG A 1 99 ? 16.987 11.448 -4.308 1.00 85.56 99 ARG A O 1
ATOM 782 N N . GLY A 1 100 ? 17.626 13.335 -5.377 1.00 77.25 100 GLY A N 1
ATOM 783 C CA . GLY A 1 100 ? 19.079 13.195 -5.208 1.00 77.25 100 GLY A CA 1
ATOM 784 C C . GLY A 1 100 ? 19.665 11.817 -5.553 1.00 77.25 100 GLY A C 1
ATOM 785 O O . GLY A 1 100 ? 19.040 10.998 -6.224 1.00 77.25 100 GLY A O 1
ATOM 786 N N . ASN A 1 101 ? 20.882 11.568 -5.064 1.00 69.38 101 ASN A N 1
ATOM 787 C CA . ASN A 1 101 ? 21.515 10.251 -5.122 1.00 69.38 101 ASN A CA 1
ATOM 788 C C . ASN A 1 101 ? 20.984 9.385 -3.975 1.00 69.38 101 ASN A C 1
ATOM 790 O O . ASN A 1 101 ? 20.996 9.807 -2.817 1.00 69.38 101 ASN A O 1
ATOM 794 N N . VAL A 1 102 ? 20.521 8.178 -4.290 1.00 65.50 102 VAL A N 1
ATOM 795 C CA . VAL A 1 102 ? 19.842 7.285 -3.340 1.00 65.50 102 VAL A CA 1
ATOM 796 C C . VAL A 1 102 ? 20.625 5.989 -3.183 1.00 65.50 102 VAL A C 1
ATOM 798 O O . VAL A 1 102 ? 21.271 5.523 -4.120 1.00 65.50 102 VAL A O 1
ATOM 801 N N . ARG A 1 103 ? 20.622 5.435 -1.967 1.00 61.28 103 ARG A N 1
ATOM 802 C CA . ARG A 1 103 ? 21.285 4.163 -1.663 1.00 61.28 103 ARG A CA 1
ATOM 803 C C . ARG A 1 103 ? 20.325 3.005 -1.915 1.00 61.28 103 ARG A C 1
ATOM 805 O O . ARG A 1 103 ? 19.134 3.136 -1.650 1.00 61.28 103 ARG A O 1
ATOM 812 N N . ALA A 1 104 ? 20.885 1.888 -2.369 1.00 60.41 104 ALA A N 1
ATOM 813 C CA . ALA A 1 104 ? 20.191 0.619 -2.541 1.00 60.41 104 ALA A CA 1
ATOM 814 C C . ALA A 1 104 ? 19.399 0.237 -1.276 1.00 60.41 104 ALA A C 1
ATOM 816 O O . ALA A 1 104 ? 19.953 0.289 -0.176 1.00 60.41 104 ALA A O 1
ATOM 817 N N . ALA A 1 105 ? 18.118 -0.115 -1.417 1.00 58.53 105 ALA A N 1
ATOM 818 C CA . ALA A 1 105 ? 17.221 -0.242 -0.266 1.00 58.53 105 ALA A CA 1
ATOM 819 C C . ALA A 1 105 ? 16.352 -1.510 -0.220 1.00 58.53 105 ALA A C 1
ATOM 821 O O . ALA A 1 105 ? 15.440 -1.581 0.607 1.00 58.53 105 ALA A O 1
ATOM 822 N N . SER A 1 106 ? 16.609 -2.529 -1.043 1.00 58.59 106 SER A N 1
ATOM 823 C CA . SER A 1 106 ? 15.812 -3.757 -0.982 1.00 58.59 106 SER A CA 1
ATOM 824 C C . SER A 1 106 ? 16.590 -5.021 -1.340 1.00 58.59 106 SER A C 1
ATOM 826 O O . SER A 1 106 ? 17.757 -4.976 -1.693 1.00 58.59 106 SER A O 1
ATOM 828 N N . ALA A 1 107 ? 15.948 -6.175 -1.172 1.00 58.12 107 ALA A N 1
ATOM 829 C CA . ALA A 1 107 ? 16.358 -7.424 -1.798 1.00 58.12 107 ALA A CA 1
ATOM 830 C C . ALA A 1 107 ? 15.204 -7.868 -2.716 1.00 58.12 107 ALA A C 1
ATOM 832 O O . ALA A 1 107 ? 14.036 -7.704 -2.331 1.00 58.12 107 ALA A O 1
ATOM 833 N N . PRO A 1 108 ? 15.471 -8.413 -3.917 1.00 61.66 108 PRO A N 1
ATOM 834 C CA . PRO A 1 108 ? 14.413 -8.875 -4.813 1.00 61.66 108 PRO A CA 1
ATOM 835 C C . PRO A 1 108 ? 13.585 -9.981 -4.156 1.00 61.66 108 PRO A C 1
ATOM 837 O O . PRO A 1 108 ? 14.169 -10.948 -3.688 1.00 61.66 108 PRO A O 1
ATOM 840 N N . LEU A 1 109 ? 12.245 -9.913 -4.204 1.00 62.97 109 LEU A N 1
ATOM 841 C CA . LEU A 1 109 ? 11.375 -10.957 -3.625 1.00 62.97 109 LEU A CA 1
ATOM 842 C C . LEU A 1 109 ? 11.464 -12.335 -4.324 1.00 62.97 109 LEU A C 1
ATOM 844 O O . LEU A 1 109 ? 10.776 -13.271 -3.937 1.00 62.97 109 LEU A O 1
ATOM 848 N N . GLY A 1 110 ? 12.248 -12.494 -5.394 1.00 62.88 110 GLY A N 1
ATOM 849 C CA . GLY A 1 110 ? 12.404 -13.783 -6.086 1.00 62.88 110 GLY A CA 1
ATOM 850 C C . GLY A 1 110 ? 11.123 -14.361 -6.716 1.00 62.88 110 GLY A C 1
ATOM 851 O O . GLY A 1 110 ? 11.128 -15.510 -7.136 1.00 62.88 110 GLY A O 1
ATOM 852 N N . ILE A 1 111 ? 10.037 -13.583 -6.813 1.00 65.31 111 ILE A N 1
ATOM 853 C CA . ILE A 1 111 ? 8.735 -14.011 -7.376 1.00 65.31 111 ILE A CA 1
ATOM 854 C C . ILE A 1 111 ? 8.729 -13.906 -8.919 1.00 65.31 111 ILE A C 1
ATOM 856 O O . ILE A 1 111 ? 7.726 -14.170 -9.575 1.00 65.31 111 ILE A O 1
ATOM 860 N N . GLY A 1 112 ? 9.828 -13.445 -9.532 1.00 76.81 112 GLY A N 1
ATOM 861 C CA . GLY A 1 112 ? 9.951 -13.231 -10.985 1.00 76.81 112 GLY A CA 1
ATOM 862 C C . GLY A 1 112 ? 9.065 -12.112 -11.554 1.00 76.81 112 GLY A C 1
ATOM 863 O O . GLY A 1 112 ? 9.181 -11.759 -12.724 1.00 76.81 112 GLY A O 1
ATOM 864 N N . ARG A 1 113 ? 8.189 -11.528 -10.731 1.00 85.38 113 ARG A N 1
ATOM 865 C CA . ARG A 1 113 ? 7.235 -10.481 -11.094 1.00 85.38 113 ARG A CA 1
ATOM 866 C C . ARG A 1 113 ? 7.337 -9.316 -10.109 1.00 85.38 113 ARG A C 1
ATOM 868 O O . ARG A 1 113 ? 7.279 -9.561 -8.903 1.00 85.38 113 ARG A O 1
ATOM 875 N N . PRO A 1 114 ? 7.465 -8.067 -10.588 1.00 91.19 114 PRO A N 1
ATOM 876 C CA . PRO A 1 114 ? 7.465 -6.908 -9.711 1.00 91.19 114 PRO A CA 1
ATOM 877 C C . PRO A 1 114 ? 6.110 -6.753 -9.022 1.00 91.19 114 PRO A C 1
ATOM 879 O O . PRO A 1 114 ? 5.065 -7.027 -9.621 1.00 91.19 114 PRO A O 1
ATOM 882 N N . VAL A 1 115 ? 6.113 -6.274 -7.784 1.00 91.56 115 VAL A N 1
ATOM 883 C CA . VAL A 1 115 ? 4.893 -6.059 -6.999 1.00 91.56 115 VAL A CA 1
ATOM 884 C C . VAL A 1 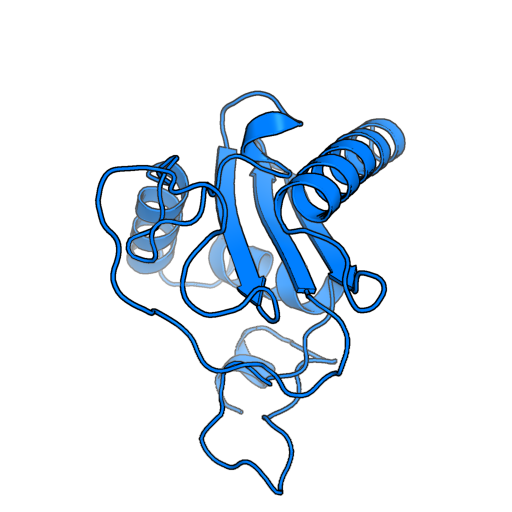115 ? 4.734 -4.581 -6.694 1.00 91.56 115 VAL A C 1
ATOM 886 O O . VAL A 1 115 ? 5.709 -3.913 -6.357 1.00 91.56 115 VAL A O 1
ATOM 889 N N . LEU A 1 116 ? 3.509 -4.070 -6.809 1.00 94.62 116 LEU A N 1
ATOM 890 C CA . LEU A 1 116 ? 3.176 -2.694 -6.446 1.00 94.62 116 LEU A CA 1
ATOM 891 C C . LEU A 1 116 ? 1.820 -2.669 -5.737 1.00 94.62 116 LEU A C 1
ATOM 893 O O . LEU A 1 116 ? 0.834 -3.221 -6.241 1.00 94.62 116 LEU A O 1
ATOM 897 N N . HIS A 1 117 ? 1.767 -2.080 -4.548 1.00 96.81 117 HIS A N 1
ATOM 898 C CA . HIS A 1 117 ? 0.612 -2.111 -3.651 1.00 96.81 117 HIS A CA 1
ATOM 899 C C . HIS A 1 117 ? 0.312 -0.715 -3.109 1.00 96.81 117 HIS A C 1
ATOM 901 O O . HIS A 1 117 ? 1.223 0.045 -2.772 1.00 96.81 117 HIS A O 1
ATOM 907 N N . THR A 1 118 ? -0.973 -0.395 -2.985 1.00 98.69 118 THR A N 1
ATOM 908 C CA . THR A 1 118 ? -1.449 0.818 -2.314 1.00 98.69 118 THR A CA 1
ATOM 909 C C . THR A 1 118 ? -2.583 0.443 -1.370 1.00 98.69 118 THR A C 1
ATOM 911 O O . THR A 1 118 ? -3.514 -0.271 -1.752 1.00 98.69 118 THR A O 1
ATOM 914 N N . THR A 1 119 ? -2.479 0.862 -0.113 1.00 98.62 119 THR A N 1
ATOM 915 C CA . THR A 1 119 ? -3.475 0.551 0.915 1.00 98.62 119 THR A CA 1
ATOM 916 C C . THR A 1 119 ? -3.677 1.756 1.818 1.00 98.62 119 THR A C 1
ATOM 918 O O . THR A 1 119 ? -2.744 2.530 2.046 1.00 98.62 119 THR A O 1
ATOM 921 N N . GLY A 1 120 ? -4.874 1.935 2.363 1.00 98.31 120 GLY A N 1
ATOM 922 C CA . GLY A 1 120 ? -5.111 3.039 3.281 1.00 98.31 120 GLY A CA 1
ATOM 923 C C . GLY A 1 120 ? -6.566 3.302 3.603 1.00 98.31 120 GLY A C 1
ATOM 924 O O . GLY A 1 120 ? -7.465 2.610 3.132 1.00 98.31 120 GLY A O 1
ATOM 925 N N . LEU A 1 121 ? -6.764 4.344 4.403 1.00 98.44 121 LEU A N 1
ATOM 926 C CA . LEU A 1 121 ? -8.064 4.966 4.620 1.00 98.44 121 LEU A CA 1
ATOM 927 C C . LEU A 1 121 ? -8.241 6.138 3.659 1.00 98.44 121 LEU A C 1
ATOM 929 O O . LEU A 1 121 ? -7.306 6.924 3.489 1.00 98.44 121 LEU A O 1
ATOM 933 N N . VAL A 1 122 ? -9.435 6.261 3.086 1.00 97.56 122 VAL A N 1
ATOM 934 C CA . VAL A 1 122 ? -9.890 7.391 2.265 1.00 97.56 122 VAL A CA 1
ATOM 935 C C . VAL A 1 122 ? -11.247 7.821 2.810 1.00 97.56 122 VAL A C 1
ATOM 937 O O . VAL A 1 122 ? -12.243 7.114 2.641 1.00 97.56 122 VAL A O 1
ATOM 940 N N . GLY A 1 123 ? -11.275 8.931 3.551 1.00 94.19 123 GLY A N 1
ATOM 941 C CA . GLY A 1 123 ? -12.392 9.216 4.457 1.00 94.19 123 GLY A CA 1
ATOM 942 C C . GLY A 1 123 ? -12.608 8.055 5.438 1.00 94.19 123 GLY A C 1
ATOM 943 O O . GLY A 1 123 ? -11.682 7.662 6.149 1.00 94.19 123 GLY A O 1
ATOM 944 N N . GLU A 1 124 ? -13.812 7.482 5.439 1.00 92.38 124 GLU A N 1
ATOM 945 C CA . GLU A 1 124 ? -14.187 6.328 6.274 1.00 92.38 124 GLU A CA 1
ATOM 946 C C . GLU A 1 124 ? -13.945 4.967 5.598 1.00 92.38 124 GLU A C 1
ATOM 948 O O . GLU A 1 124 ? -14.076 3.916 6.226 1.00 92.38 124 GLU A O 1
ATOM 953 N N . ARG A 1 125 ? -13.576 4.960 4.312 1.00 95.94 125 ARG A N 1
ATOM 954 C CA . ARG A 1 125 ? -13.424 3.733 3.524 1.00 95.94 125 ARG A CA 1
ATOM 955 C C . ARG A 1 125 ? -12.015 3.172 3.653 1.00 95.94 125 ARG A C 1
ATOM 957 O O . ARG A 1 125 ? -11.033 3.911 3.602 1.00 95.94 125 ARG A O 1
ATOM 964 N N . ILE A 1 126 ? -11.914 1.848 3.751 1.00 98.12 126 ILE A N 1
ATOM 965 C CA . ILE A 1 126 ? -10.648 1.123 3.611 1.00 98.12 126 ILE A CA 1
ATOM 966 C C . ILE A 1 126 ? -10.477 0.764 2.134 1.00 98.12 126 ILE A C 1
ATOM 968 O O . ILE A 1 126 ? -11.317 0.069 1.567 1.00 98.12 126 ILE A O 1
ATOM 972 N N . VAL A 1 127 ? -9.378 1.203 1.525 1.00 98.38 127 VAL A N 1
ATOM 973 C CA . VAL A 1 127 ? -9.029 0.896 0.133 1.00 98.38 127 VAL A CA 1
ATOM 974 C C . VAL A 1 127 ? -7.765 0.049 0.116 1.00 98.38 127 VAL A C 1
ATOM 976 O O . VAL A 1 127 ? -6.758 0.399 0.736 1.00 98.38 127 VAL A O 1
ATOM 979 N N . VAL A 1 128 ? -7.812 -1.072 -0.602 1.00 98.50 128 VAL A N 1
ATOM 980 C CA . VAL A 1 128 ? -6.694 -2.009 -0.747 1.00 98.50 128 VAL A CA 1
ATOM 981 C C . VAL A 1 128 ? -6.604 -2.444 -2.201 1.00 98.50 128 VAL A C 1
ATOM 983 O O . VAL A 1 128 ? -7.540 -3.034 -2.729 1.00 98.50 128 VAL A O 1
ATOM 986 N N . VAL A 1 129 ? -5.464 -2.179 -2.839 1.00 98.38 129 VAL A N 1
ATOM 987 C CA . VAL A 1 129 ? -5.183 -2.643 -4.201 1.00 98.38 129 VAL A CA 1
ATOM 988 C C . VAL A 1 129 ? -3.800 -3.283 -4.226 1.00 98.38 129 VAL A C 1
ATOM 990 O O . VAL A 1 129 ? -2.782 -2.622 -3.997 1.00 98.38 129 VAL A O 1
ATOM 993 N N . LEU A 1 130 ? -3.776 -4.585 -4.502 1.00 97.06 130 LEU A N 1
ATOM 994 C CA . LEU A 1 130 ? -2.568 -5.400 -4.589 1.00 97.06 130 LEU A CA 1
ATOM 995 C C . LEU A 1 130 ? -2.376 -5.836 -6.042 1.00 97.06 130 LEU A C 1
ATOM 997 O O . LEU A 1 130 ? -3.317 -6.314 -6.669 1.00 97.06 130 LEU A O 1
ATOM 1001 N N . THR A 1 131 ? -1.173 -5.671 -6.593 1.00 95.69 131 THR A N 1
ATOM 1002 C CA . THR A 1 131 ? -0.881 -6.059 -7.978 1.00 95.69 131 THR A CA 1
ATOM 1003 C C . THR A 1 131 ? 0.436 -6.811 -8.099 1.00 95.69 131 THR A C 1
ATOM 1005 O O . THR A 1 131 ? 1.428 -6.462 -7.455 1.00 95.69 131 THR A O 1
ATOM 1008 N N . LEU A 1 132 ? 0.433 -7.810 -8.984 1.00 93.69 132 LEU A N 1
ATOM 1009 C CA . LEU A 1 132 ? 1.624 -8.400 -9.584 1.00 93.69 132 LEU A CA 1
ATOM 1010 C C . LEU A 1 132 ? 1.743 -7.879 -11.015 1.00 93.69 132 LEU A C 1
ATOM 1012 O O . LEU A 1 132 ? 0.803 -7.982 -11.804 1.00 93.69 132 LEU A O 1
ATOM 1016 N N . GLN A 1 133 ? 2.906 -7.367 -11.384 1.00 93.75 133 GLN A N 1
ATOM 1017 C CA . GLN A 1 133 ? 3.169 -6.844 -12.720 1.00 93.75 133 GLN A CA 1
ATOM 1018 C C . GLN A 1 133 ? 3.838 -7.918 -13.591 1.00 93.75 133 GLN A C 1
ATOM 1020 O O . GLN A 1 133 ? 4.447 -8.848 -13.057 1.00 93.75 133 GLN A O 1
ATOM 1025 N N . PRO A 1 134 ? 3.715 -7.865 -14.927 1.00 93.56 134 PRO A N 1
ATOM 1026 C CA . PRO A 1 134 ? 4.540 -8.691 -15.808 1.00 93.56 134 PRO A CA 1
ATOM 1027 C C . PRO A 1 134 ? 6.038 -8.476 -15.543 1.00 93.56 134 PRO A C 1
ATOM 1029 O O . PRO A 1 134 ? 6.452 -7.363 -15.197 1.00 93.56 134 PRO A O 1
ATOM 1032 N N . ALA A 1 135 ? 6.848 -9.523 -15.719 1.00 90.25 135 ALA A N 1
ATOM 1033 C CA . ALA A 1 135 ? 8.304 -9.435 -15.602 1.00 90.25 135 ALA A CA 1
ATOM 1034 C C . ALA A 1 135 ? 8.864 -8.333 -16.521 1.00 90.25 135 ALA A C 1
ATOM 1036 O O . ALA A 1 135 ? 8.358 -8.120 -17.621 1.00 90.25 135 ALA A O 1
ATOM 1037 N N . GLY A 1 136 ? 9.868 -7.591 -16.047 1.00 88.88 136 GLY A N 1
ATOM 1038 C CA . GLY A 1 136 ? 10.471 -6.483 -16.798 1.00 88.88 136 GLY A CA 1
ATOM 1039 C C . GLY A 1 136 ? 9.628 -5.203 -16.881 1.00 88.88 136 GLY A C 1
ATOM 1040 O O . GLY A 1 136 ? 10.080 -4.227 -17.471 1.00 88.88 136 GLY A O 1
ATOM 1041 N N . THR A 1 137 ? 8.428 -5.157 -16.283 1.00 93.88 137 THR A N 1
ATOM 1042 C CA . THR A 1 137 ? 7.635 -3.916 -16.233 1.00 93.88 137 THR A CA 1
ATOM 1043 C C . THR A 1 137 ? 8.416 -2.824 -15.486 1.00 93.88 137 THR A C 1
ATOM 1045 O O . THR A 1 137 ? 8.761 -3.039 -14.324 1.00 93.88 137 THR A O 1
ATOM 1048 N N . PRO A 1 138 ? 8.654 -1.638 -16.079 1.00 93.69 138 PRO A N 1
ATOM 1049 C CA . PRO A 1 138 ? 9.318 -0.537 -15.382 1.00 93.69 138 PRO A CA 1
ATOM 1050 C C . PRO A 1 138 ? 8.473 0.027 -14.232 1.00 93.69 138 PRO A C 1
ATOM 1052 O O . PRO A 1 138 ? 7.243 0.078 -14.322 1.00 93.69 138 PRO A O 1
ATOM 1055 N N . PHE A 1 139 ? 9.125 0.541 -13.183 1.00 94.81 139 PHE A N 1
ATOM 1056 C CA . PHE A 1 139 ? 8.450 1.086 -11.993 1.00 94.81 139 PHE A CA 1
ATOM 1057 C C . PHE A 1 139 ? 7.413 2.171 -12.322 1.00 94.81 139 PHE A C 1
ATOM 1059 O O . PHE A 1 139 ? 6.303 2.153 -11.789 1.00 94.81 139 PHE A O 1
ATOM 1066 N N . GLY A 1 140 ? 7.737 3.086 -13.244 1.00 95.88 140 GLY A N 1
ATOM 1067 C CA . GLY A 1 140 ? 6.811 4.138 -13.679 1.00 95.88 140 GLY A CA 1
ATOM 1068 C C . GLY A 1 140 ? 5.549 3.584 -14.352 1.00 95.88 140 GLY A C 1
ATOM 1069 O O . GLY A 1 140 ? 4.442 4.041 -14.071 1.00 95.88 140 GLY A O 1
ATOM 1070 N N . VAL A 1 141 ? 5.695 2.538 -15.172 1.00 96.88 141 VAL A N 1
ATOM 1071 C CA . VAL A 1 141 ? 4.567 1.868 -15.842 1.00 96.88 141 VAL A CA 1
ATOM 1072 C C . VAL A 1 141 ? 3.698 1.131 -14.823 1.00 96.88 141 VAL A C 1
ATOM 1074 O O . VAL A 1 141 ? 2.474 1.259 -14.849 1.00 96.88 141 VAL A O 1
ATOM 1077 N N . ALA A 1 142 ? 4.317 0.400 -13.893 1.00 97.38 142 ALA A N 1
ATOM 1078 C CA . ALA A 1 142 ? 3.611 -0.266 -12.801 1.00 97.38 142 ALA A CA 1
ATOM 1079 C C . ALA A 1 142 ? 2.827 0.733 -11.934 1.00 97.38 142 ALA A C 1
ATOM 1081 O O . ALA A 1 142 ? 1.652 0.511 -11.639 1.00 97.38 142 ALA A O 1
ATOM 1082 N N . SER A 1 143 ? 3.455 1.860 -11.587 1.00 98.06 143 SER A N 1
ATOM 1083 C CA . SER A 1 143 ? 2.853 2.947 -10.808 1.00 98.06 143 SER A CA 1
ATOM 1084 C C . SER A 1 143 ? 1.636 3.549 -11.507 1.00 98.06 143 SER A C 1
ATOM 1086 O O . SER A 1 143 ? 0.584 3.727 -10.884 1.00 98.06 143 SER A O 1
ATOM 1088 N N . ALA A 1 144 ? 1.735 3.813 -12.812 1.00 98.38 144 ALA A N 1
ATOM 1089 C CA . ALA A 1 144 ? 0.623 4.328 -13.607 1.00 98.38 144 ALA A CA 1
ATOM 1090 C C . ALA A 1 144 ? -0.545 3.329 -13.677 1.00 98.38 144 ALA A C 1
ATOM 1092 O O . ALA A 1 144 ? -1.694 3.706 -13.436 1.00 98.38 144 ALA A O 1
ATOM 1093 N N . ARG A 1 145 ? -0.254 2.044 -13.928 1.00 98.19 145 ARG A N 1
ATOM 1094 C CA . ARG A 1 145 ? -1.264 0.972 -13.979 1.00 98.19 145 ARG A CA 1
ATOM 1095 C C . ARG A 1 145 ? -1.988 0.797 -12.648 1.00 98.19 145 ARG A C 1
ATOM 1097 O O . ARG A 1 145 ? -3.216 0.792 -12.624 1.00 98.19 145 ARG A O 1
ATOM 1104 N N . LEU A 1 146 ? -1.246 0.711 -11.541 1.00 98.56 146 LEU A N 1
ATOM 1105 C CA . LEU A 1 146 ? -1.830 0.607 -10.200 1.00 98.56 146 LEU A CA 1
ATOM 1106 C C . LEU A 1 146 ? -2.714 1.821 -9.878 1.00 98.56 146 LEU A C 1
ATOM 1108 O O . LEU A 1 146 ? -3.791 1.670 -9.305 1.00 98.56 146 LEU A O 1
ATOM 1112 N N . THR A 1 147 ? -2.290 3.024 -10.275 1.00 98.75 147 THR A N 1
ATOM 1113 C CA . THR A 1 147 ? -3.074 4.255 -10.088 1.00 98.75 147 THR A CA 1
ATOM 1114 C C . THR A 1 147 ? -4.382 4.216 -10.878 1.00 98.75 147 THR A C 1
ATOM 1116 O O . THR A 1 147 ? -5.437 4.520 -10.324 1.00 98.75 147 THR A O 1
ATOM 1119 N N . ALA A 1 148 ? -4.340 3.808 -12.149 1.00 98.62 148 ALA A N 1
ATOM 1120 C CA . ALA A 1 148 ? -5.536 3.671 -12.977 1.00 98.62 148 ALA A CA 1
ATOM 1121 C C . ALA A 1 148 ? -6.512 2.629 -12.406 1.00 98.62 148 ALA A C 1
ATOM 1123 O O . ALA A 1 148 ? -7.704 2.911 -12.290 1.00 98.62 148 ALA A O 1
ATOM 1124 N N . LEU A 1 149 ? -5.999 1.474 -11.970 1.00 98.38 149 LEU A N 1
ATOM 1125 C CA . LEU A 1 149 ? -6.799 0.443 -11.308 1.00 98.38 149 LEU A CA 1
ATOM 1126 C C . LEU A 1 149 ? -7.430 0.963 -10.009 1.00 98.38 149 LEU A C 1
ATOM 1128 O O . LEU A 1 149 ? -8.604 0.721 -9.760 1.00 98.38 149 LEU A O 1
ATOM 1132 N N . THR A 1 150 ? -6.696 1.744 -9.213 1.00 98.62 150 THR A N 1
ATOM 1133 C CA . THR A 1 150 ? -7.233 2.342 -7.977 1.00 98.62 150 THR A CA 1
ATOM 1134 C C . THR A 1 150 ? -8.432 3.253 -8.266 1.00 98.62 150 THR A C 1
ATOM 1136 O O . THR A 1 150 ? -9.435 3.175 -7.564 1.00 98.62 150 THR A O 1
ATOM 1139 N N . LYS A 1 151 ? -8.383 4.055 -9.342 1.00 98.38 151 LYS A N 1
ATOM 1140 C CA . LYS A 1 151 ? -9.533 4.868 -9.787 1.00 98.38 151 LYS A CA 1
ATOM 1141 C C . LYS A 1 151 ? -10.716 4.021 -10.257 1.00 98.38 151 LYS A C 1
ATOM 1143 O O . LYS A 1 151 ? -11.860 4.445 -10.150 1.00 98.38 151 LYS A O 1
ATOM 1148 N N . GLN A 1 152 ? -10.461 2.859 -10.856 1.00 97.94 152 GLN A N 1
ATOM 1149 C CA . GLN A 1 152 ? -11.525 1.943 -11.278 1.00 97.94 152 GLN A CA 1
ATOM 1150 C C . GLN A 1 152 ? -12.205 1.295 -10.072 1.00 97.94 152 GLN A C 1
ATOM 1152 O O . GLN A 1 152 ? -13.428 1.282 -10.022 1.00 97.94 152 GLN A O 1
ATOM 1157 N N . VAL A 1 153 ? -11.424 0.833 -9.091 1.00 95.44 153 VAL A N 1
ATOM 1158 C CA . VAL A 1 153 ? -11.942 0.266 -7.837 1.00 95.44 153 VAL A CA 1
ATOM 1159 C C . VAL A 1 153 ? -12.795 1.284 -7.084 1.00 95.44 153 VAL A C 1
ATOM 1161 O O . VAL A 1 153 ? -13.882 0.943 -6.639 1.00 95.44 153 VAL A O 1
ATOM 1164 N N . ASP A 1 154 ? -12.336 2.533 -6.975 1.00 94.31 154 ASP A N 1
ATOM 1165 C CA . ASP A 1 154 ? -13.090 3.591 -6.294 1.00 94.31 154 ASP A CA 1
ATOM 1166 C C . ASP A 1 154 ? -14.430 3.888 -6.979 1.00 94.31 154 ASP A C 1
ATOM 1168 O O . ASP A 1 154 ? -15.460 3.898 -6.314 1.00 94.31 154 ASP A O 1
ATOM 1172 N N . ARG A 1 155 ? -14.435 4.016 -8.314 1.00 94.44 155 ARG A N 1
ATOM 1173 C CA . ARG A 1 155 ? -15.666 4.224 -9.096 1.00 94.44 155 ARG A CA 1
ATOM 1174 C C . ARG A 1 155 ? -16.641 3.052 -9.041 1.00 94.44 155 ARG A C 1
ATOM 1176 O O . ARG A 1 155 ? -17.827 3.275 -9.198 1.00 94.44 155 ARG A O 1
ATOM 1183 N N . ALA A 1 156 ? -16.152 1.824 -8.888 1.00 92.19 156 ALA A N 1
ATOM 1184 C CA . ALA A 1 156 ? -17.007 0.641 -8.792 1.00 92.19 156 ALA A CA 1
ATOM 1185 C C . ALA A 1 156 ? -17.593 0.436 -7.383 1.00 92.19 156 ALA A C 1
ATOM 1187 O O . ALA A 1 156 ? -18.480 -0.394 -7.211 1.00 92.19 156 ALA A O 1
ATOM 1188 N N . ALA A 1 157 ? -17.059 1.136 -6.378 1.00 85.75 157 ALA A N 1
ATOM 1189 C CA . ALA A 1 157 ? -17.471 1.022 -4.982 1.00 85.75 157 ALA A CA 1
ATOM 1190 C C . ALA A 1 157 ? -18.426 2.141 -4.524 1.00 85.75 157 ALA A C 1
ATOM 1192 O O . ALA A 1 157 ? -18.897 2.080 -3.386 1.00 85.75 157 ALA A O 1
ATOM 1193 N N . GLY A 1 158 ? -18.652 3.160 -5.360 1.00 70.88 158 GLY A N 1
ATOM 1194 C CA . GLY A 1 158 ? -19.641 4.226 -5.160 1.00 70.88 158 GLY A CA 1
ATOM 1195 C C . GLY A 1 158 ? -20.840 4.032 -6.071 1.00 70.88 158 GLY A C 1
ATOM 1196 O O . GLY A 1 158 ? -21.941 4.427 -5.638 1.00 70.88 158 GLY A O 1
#

Nearest PDB structures (foldseek):
  4hei-assembly1_A  TM=7.088E-01  e=2.430E+00  Vibrio cholerae O1 biovar El Tor str. N16961
  2qcj-assembly2_B  TM=4.078E-01  e=1.255E+00  Homo sapiens
  6jcs-assembly1_R  TM=4.558E-01  e=6.129E+00  Homo sapiens
  6q9r-assembly1_A  TM=1.966E-01  e=8.441E-01  Homo sapiens
  8r29-assembly1_A  TM=1.987E-01  e=4.404E+00  Amblyomma maculatum

Organism: NCBI:txid2530368

Secondary structure (DSSP, 8-state):
-HHHHHHT-SS-BPSPTTSTT-GGG-B--HHHHHHHHHHHHHTS-HHHHHHHHHHHHT--SB-TTS-B---SHHHHSPSSEEEEEEEESS-SS-SS-SSSS--------SSSS-EEEEEEEETTEEEEEEEEPPTT--HHHHHHHHHHHHHHHHHHH-

Solvent-accessible surface area (backbone atoms only — not comparable to full-atom values): 9018 Å² total; per-residue (Å²): 106,78,62,37,65,75,37,66,42,82,66,61,41,73,32,55,86,95,40,76,87,44,64,91,52,38,42,74,45,62,67,38,52,50,32,45,52,48,30,40,76,77,67,45,60,65,70,59,34,52,51,53,50,55,53,26,52,62,64,54,54,52,44,91,39,13,41,65,49,61,38,14,53,76,66,47,52,74,82,60,52,29,43,51,71,48,73,44,52,64,75,34,53,47,96,68,54,55,54,78,91,55,56,72,62,68,72,71,75,79,72,76,39,26,34,51,34,27,35,34,34,46,70,92,42,82,47,69,48,82,46,77,43,62,63,89,63,51,66,70,58,52,37,52,53,47,17,53,49,44,43,50,55,54,63,74,73,110

Mean predicted aligned error: 4.39 Å

pLDDT: mean 91.6, std 9.76, range [58.12, 98.75]